Protein AF-A0A1M7DNI8-F1 (afdb_monomer)

Mean predicted aligned error: 18.77 Å

Radius of gyration: 34.22 Å; Cα contacts (8 Å, |Δi|>4): 71; chains: 1; bounding box: 72×21×99 Å

Structure (mmCIF, N/CA/C/O backbone):
data_AF-A0A1M7DNI8-F1
#
_entry.id   AF-A0A1M7DNI8-F1
#
loop_
_atom_site.group_PDB
_atom_site.id
_atom_site.type_symbol
_atom_site.label_atom_id
_atom_site.label_alt_id
_atom_site.label_comp_id
_atom_site.label_asym_id
_atom_site.label_entity_id
_atom_site.label_seq_id
_atom_site.pdbx_PDB_ins_code
_atom_site.Cart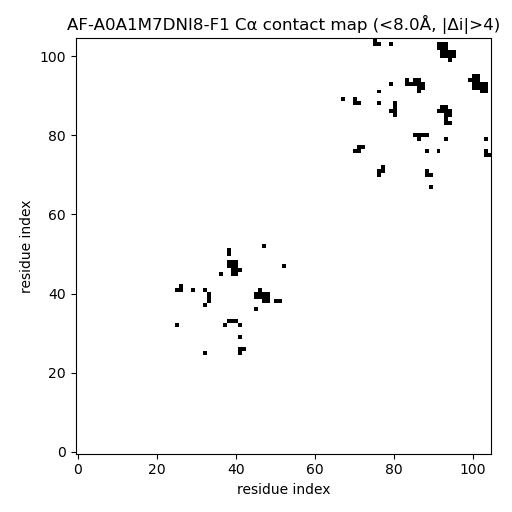n_x
_atom_site.Cartn_y
_atom_site.Cartn_z
_atom_site.occupancy
_atom_site.B_iso_or_equiv
_atom_site.auth_seq_id
_atom_site.auth_comp_id
_atom_site.auth_asym_id
_atom_site.auth_atom_id
_atom_site.pdbx_PDB_model_num
ATOM 1 N N . MET A 1 1 ? -40.359 -6.929 60.479 1.00 59.66 1 MET A N 1
ATOM 2 C CA . MET A 1 1 ? -38.885 -7.090 60.514 1.00 59.66 1 MET A CA 1
ATOM 3 C C . MET A 1 1 ? -38.326 -7.851 59.307 1.00 59.66 1 MET A C 1
ATOM 5 O O . MET A 1 1 ? -37.366 -7.375 58.721 1.00 59.66 1 MET A O 1
ATOM 9 N N . THR A 1 2 ? -38.900 -8.983 58.882 1.00 69.19 2 THR A N 1
ATOM 10 C CA . THR A 1 2 ? -38.379 -9.776 57.742 1.00 69.19 2 THR A CA 1
ATOM 11 C C . THR A 1 2 ? -38.667 -9.153 56.371 1.00 69.19 2 THR A C 1
ATOM 13 O O . THR A 1 2 ? -37.773 -9.061 55.542 1.00 69.19 2 THR A O 1
ATOM 16 N N . ARG A 1 3 ? -39.880 -8.631 56.146 1.00 69.69 3 ARG A N 1
ATOM 17 C CA . ARG A 1 3 ? -40.280 -8.011 54.863 1.00 69.69 3 ARG A CA 1
ATOM 18 C C . ARG A 1 3 ? -39.458 -6.774 54.479 1.00 69.69 3 ARG A C 1
ATOM 20 O O . ARG A 1 3 ? -39.131 -6.607 53.314 1.00 69.69 3 ARG A O 1
ATOM 27 N N . ILE A 1 4 ? -39.067 -5.954 55.457 1.00 73.62 4 ILE A N 1
ATOM 28 C CA . ILE A 1 4 ? -38.231 -4.762 55.225 1.00 73.62 4 ILE A CA 1
ATOM 29 C C . ILE A 1 4 ? -36.815 -5.175 54.783 1.00 73.62 4 ILE A C 1
ATOM 31 O O . ILE A 1 4 ? -36.262 -4.570 53.872 1.00 73.62 4 ILE A O 1
ATOM 35 N N . LYS A 1 5 ? -36.271 -6.264 55.350 1.00 69.19 5 LYS A N 1
ATOM 36 C CA . LYS A 1 5 ? -34.989 -6.850 54.924 1.00 69.19 5 LYS A CA 1
ATOM 37 C C . LYS A 1 5 ? -35.047 -7.439 53.510 1.00 69.19 5 LYS A C 1
ATOM 39 O O . LYS A 1 5 ? -34.081 -7.322 52.767 1.00 69.19 5 LYS A O 1
ATOM 44 N N . PHE A 1 6 ? -36.170 -8.044 53.117 1.00 79.31 6 PHE A N 1
ATOM 45 C CA . PHE A 1 6 ?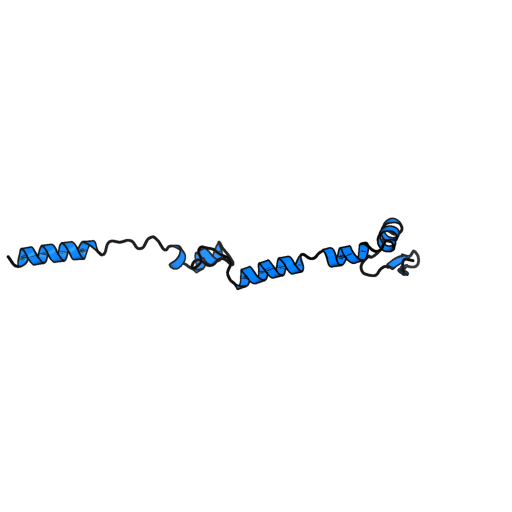 -36.334 -8.536 51.744 1.00 79.31 6 PHE A CA 1
ATOM 46 C C . PHE A 1 6 ? -36.387 -7.389 50.732 1.00 79.31 6 PHE A C 1
ATOM 48 O O . PHE A 1 6 ? -35.720 -7.460 49.705 1.00 79.31 6 PHE A O 1
ATOM 55 N N . LEU A 1 7 ? -37.101 -6.305 51.048 1.00 78.69 7 LEU A N 1
ATOM 56 C CA . LEU A 1 7 ? -37.176 -5.139 50.166 1.00 78.69 7 LEU A CA 1
ATOM 57 C C . LEU A 1 7 ? -35.813 -4.456 49.981 1.00 78.69 7 LEU A C 1
ATOM 59 O O . LEU A 1 7 ? -35.486 -4.071 48.862 1.00 78.69 7 LEU A O 1
ATOM 63 N N . SER A 1 8 ? -34.980 -4.371 51.025 1.00 74.75 8 SER A N 1
ATOM 64 C CA . SER A 1 8 ? -33.632 -3.799 50.898 1.00 74.75 8 SER A CA 1
ATOM 65 C C . SER A 1 8 ? -32.697 -4.658 50.046 1.00 74.75 8 SER A C 1
ATOM 67 O O . SER A 1 8 ? -31.934 -4.124 49.248 1.00 74.75 8 SER A O 1
ATOM 69 N N . VAL A 1 9 ? -32.761 -5.986 50.186 1.00 79.56 9 VAL A N 1
ATOM 70 C CA . VAL A 1 9 ? -31.920 -6.902 49.395 1.00 79.56 9 VAL A CA 1
ATOM 71 C C . VAL A 1 9 ? -32.323 -6.865 47.921 1.00 79.56 9 VAL A C 1
ATOM 73 O O . VAL A 1 9 ? -31.455 -6.765 47.060 1.00 79.56 9 VAL A O 1
ATOM 76 N N . VAL A 1 10 ? -33.625 -6.863 47.624 1.00 79.31 10 VAL A N 1
ATOM 77 C CA . VAL A 1 10 ? -34.127 -6.752 46.244 1.00 79.31 10 VAL A CA 1
ATOM 78 C C . VAL A 1 10 ? -33.731 -5.411 45.617 1.00 79.31 10 VAL A C 1
ATOM 80 O O . VAL A 1 10 ? -33.298 -5.388 44.467 1.00 79.31 10 VAL A O 1
ATOM 83 N N . ALA A 1 11 ? -33.795 -4.309 46.372 1.00 70.62 11 ALA A N 1
ATOM 84 C CA . ALA A 1 11 ? -33.386 -2.992 45.882 1.00 70.62 11 ALA A CA 1
ATOM 85 C C . ALA A 1 11 ? -31.886 -2.922 45.538 1.00 70.62 11 ALA A C 1
ATOM 87 O O . ALA A 1 11 ? -31.521 -2.342 44.518 1.00 70.62 11 ALA A O 1
ATOM 88 N N . ILE A 1 12 ? -31.020 -3.548 46.345 1.00 68.62 12 ILE A N 1
ATOM 89 C CA . ILE A 1 12 ? -29.571 -3.591 46.084 1.00 68.62 12 ILE A CA 1
ATOM 90 C C . ILE A 1 12 ? -29.257 -4.490 44.878 1.00 68.62 12 ILE A C 1
ATOM 92 O O . ILE A 1 12 ? -28.466 -4.106 44.021 1.00 68.62 12 ILE A O 1
ATOM 96 N N . VAL A 1 13 ? -29.901 -5.659 44.769 1.00 71.69 13 VAL A N 1
ATOM 97 C CA . VAL A 1 13 ? -29.700 -6.582 43.634 1.00 71.69 13 VAL A CA 1
ATOM 98 C C . VAL A 1 13 ? -30.175 -5.957 42.315 1.00 71.69 13 VAL A C 1
ATOM 100 O O . VAL A 1 13 ? -29.503 -6.101 41.295 1.00 71.69 13 VAL A O 1
ATOM 103 N N . SER A 1 14 ? -31.274 -5.195 42.333 1.00 63.62 14 SER A N 1
ATOM 104 C CA . SER A 1 14 ? -31.809 -4.520 41.143 1.00 63.62 14 SER A CA 1
ATOM 105 C C . SER A 1 14 ? -30.918 -3.385 40.615 1.00 63.62 14 SER A C 1
ATOM 107 O O . SER A 1 14 ? -31.079 -2.983 39.464 1.00 63.62 14 SER A O 1
ATOM 109 N N . ALA A 1 15 ? -29.978 -2.870 41.416 1.00 62.28 15 ALA A N 1
ATOM 110 C CA . ALA A 1 15 ? -29.050 -1.819 40.994 1.00 62.28 15 ALA A CA 1
ATOM 111 C C . ALA A 1 15 ? -27.851 -2.350 40.180 1.00 62.28 15 ALA A C 1
ATOM 113 O O . ALA A 1 15 ? -27.166 -1.568 39.525 1.00 62.28 15 ALA A O 1
ATOM 114 N N . ILE A 1 16 ? -27.595 -3.665 40.187 1.00 63.41 16 ILE A N 1
ATOM 115 C CA . ILE A 1 16 ? -26.417 -4.266 39.532 1.00 63.41 16 ILE A CA 1
ATOM 116 C C . ILE A 1 16 ? -26.703 -4.632 38.060 1.00 63.41 16 ILE A C 1
ATOM 118 O O . ILE A 1 16 ? -25.781 -4.755 37.258 1.00 63.41 16 ILE A O 1
ATOM 122 N N . THR A 1 17 ? -27.970 -4.735 37.650 1.00 58.75 17 THR A N 1
ATOM 123 C CA . THR A 1 17 ? -28.352 -5.161 36.288 1.00 58.75 17 THR A CA 1
ATOM 124 C C . THR A 1 17 ? -28.469 -4.024 35.267 1.00 58.75 17 THR A C 1
ATOM 126 O O . THR A 1 17 ? -28.893 -4.270 34.142 1.00 58.75 17 THR A O 1
ATOM 129 N N . VAL A 1 18 ? -28.118 -2.784 35.628 1.00 56.84 18 VAL A N 1
ATOM 130 C CA . VAL A 1 18 ? -28.230 -1.606 34.738 1.00 56.84 18 VAL A CA 1
ATOM 131 C C . VAL A 1 18 ? -26.862 -0.990 34.439 1.00 56.84 18 VAL A C 1
ATOM 133 O O . VAL A 1 18 ? -26.753 0.200 34.170 1.00 56.84 18 VAL A O 1
ATOM 136 N N . ALA A 1 19 ? -25.791 -1.784 34.466 1.00 56.41 19 ALA A N 1
ATOM 137 C CA . ALA A 1 19 ? -24.565 -1.384 33.792 1.00 56.41 19 ALA A CA 1
ATOM 138 C C . ALA A 1 19 ? -24.748 -1.676 32.297 1.00 56.41 19 ALA A C 1
ATOM 140 O O . ALA A 1 19 ? -24.690 -2.844 31.902 1.00 56.41 19 ALA A O 1
ATOM 141 N N . PRO A 1 20 ? -24.976 -0.669 31.437 1.00 52.34 20 PRO A N 1
ATOM 142 C CA . PRO A 1 20 ? -24.728 -0.901 30.039 1.00 52.34 20 PRO A CA 1
ATOM 143 C C . PRO A 1 20 ? -23.243 -1.233 29.873 1.00 52.34 20 PRO A C 1
ATOM 145 O O . PRO A 1 20 ? -22.377 -0.404 30.154 1.00 52.34 20 PRO A O 1
ATOM 148 N N . VAL A 1 21 ? -22.934 -2.423 29.366 1.00 61.06 21 VAL A N 1
ATOM 149 C CA . VAL A 1 21 ? -21.614 -2.755 28.809 1.00 61.06 21 VAL A CA 1
ATOM 150 C C . VAL A 1 21 ? -21.456 -2.012 27.465 1.00 61.06 21 VAL A C 1
ATOM 152 O O . VAL A 1 21 ? -21.221 -2.600 26.422 1.00 61.06 21 VAL A O 1
ATOM 155 N N . PHE A 1 22 ? -21.615 -0.685 27.448 1.00 52.56 22 PHE A N 1
ATOM 156 C CA . PHE A 1 22 ? -21.416 0.157 26.256 1.00 52.56 22 PHE A CA 1
ATOM 157 C C . PHE A 1 22 ? -19.981 0.700 26.185 1.00 52.56 22 PHE A C 1
ATOM 159 O O . PHE A 1 22 ? -19.767 1.868 25.883 1.00 52.56 22 PHE A O 1
ATOM 166 N N . ALA A 1 23 ? -18.979 -0.133 26.478 1.00 52.88 23 ALA A N 1
ATOM 167 C CA . ALA A 1 23 ? -17.569 0.254 26.336 1.00 52.88 23 ALA A CA 1
ATOM 168 C C . ALA A 1 23 ? -16.767 -0.654 25.387 1.00 52.88 23 ALA A C 1
ATOM 170 O O . ALA A 1 23 ? -15.573 -0.444 25.207 1.00 52.88 23 ALA A O 1
ATOM 171 N N . GLN A 1 24 ? -17.397 -1.650 24.755 1.00 50.69 24 GLN A N 1
ATOM 172 C CA . GLN A 1 24 ? -16.712 -2.592 23.863 1.00 50.69 24 GLN A CA 1
ATOM 173 C C . GLN A 1 24 ? -17.415 -2.711 22.509 1.00 50.69 24 GLN A C 1
ATOM 175 O O . GLN A 1 24 ? -17.603 -3.812 22.001 1.00 50.69 24 GLN A O 1
ATOM 180 N N . ALA A 1 25 ? -17.788 -1.579 21.901 1.00 54.22 25 ALA A N 1
ATOM 181 C CA . ALA A 1 25 ? -18.372 -1.569 20.554 1.00 54.22 25 ALA A CA 1
ATOM 182 C C . ALA A 1 25 ? -17.518 -2.364 19.544 1.00 54.22 25 ALA A C 1
ATOM 184 O O . ALA A 1 25 ? -18.043 -3.027 18.659 1.00 54.22 25 ALA A O 1
ATOM 185 N N . ALA A 1 26 ? -16.198 -2.380 19.733 1.00 53.28 26 ALA A N 1
ATOM 186 C CA . ALA A 1 26 ? -15.290 -3.089 18.847 1.00 53.28 26 ALA A CA 1
ATOM 187 C C . ALA A 1 26 ? -15.216 -4.619 19.092 1.00 53.28 26 ALA A C 1
ATOM 189 O O . ALA A 1 26 ? -14.841 -5.350 18.182 1.00 53.28 26 ALA A O 1
ATOM 190 N N . ILE A 1 27 ? -15.597 -5.131 20.275 1.00 56.06 27 ILE A N 1
ATOM 191 C CA . ILE A 1 27 ? -15.663 -6.591 20.525 1.00 56.06 27 ILE A CA 1
ATOM 192 C C . ILE A 1 27 ? -16.983 -7.175 20.008 1.00 56.06 27 ILE A C 1
ATOM 194 O O . ILE A 1 27 ? -17.036 -8.335 19.608 1.00 56.06 27 ILE A O 1
ATOM 198 N N . GLN A 1 28 ? -18.049 -6.375 20.005 1.00 64.25 28 GLN A N 1
ATOM 199 C CA . GLN A 1 28 ? -19.388 -6.840 19.656 1.00 64.25 28 GLN A CA 1
ATOM 200 C C . GLN A 1 28 ? -19.579 -7.027 18.141 1.00 64.25 28 GLN A C 1
ATOM 202 O O . GLN A 1 28 ? -20.317 -7.920 17.732 1.00 64.25 28 GLN A O 1
ATOM 207 N N . GLU A 1 29 ? -18.856 -6.263 17.313 1.00 68.94 29 GLU A N 1
ATOM 208 C CA . GLU A 1 29 ? -18.839 -6.417 15.851 1.00 68.94 29 GLU A CA 1
ATOM 209 C C . GLU A 1 29 ? -17.408 -6.429 15.285 1.00 68.94 29 GLU A C 1
ATOM 211 O O . GLU A 1 29 ? -16.976 -5.472 14.631 1.00 68.94 29 GLU A O 1
ATOM 216 N N . PRO A 1 30 ? -16.664 -7.539 15.455 1.00 67.81 30 PRO A N 1
ATOM 217 C CA . PRO A 1 30 ? -15.324 -7.680 14.884 1.00 67.81 30 PRO A CA 1
ATOM 218 C C . PRO A 1 30 ? -15.310 -7.466 13.360 1.00 67.81 30 PRO A C 1
ATOM 220 O O . PRO A 1 30 ? -14.343 -6.950 12.807 1.00 67.81 30 PRO A O 1
ATOM 223 N N . GLY A 1 31 ? -16.408 -7.820 12.679 1.00 74.56 31 GLY A N 1
ATOM 224 C CA . GLY A 1 31 ? -16.556 -7.670 11.230 1.00 74.56 31 GLY A CA 1
ATOM 225 C C . GLY A 1 31 ? -16.683 -6.220 10.752 1.00 74.56 31 GLY A C 1
ATOM 226 O O . GLY A 1 31 ? -16.107 -5.878 9.723 1.00 74.56 31 GLY A O 1
ATOM 227 N N . ALA A 1 32 ? -17.382 -5.353 11.493 1.00 80.31 32 ALA A N 1
ATOM 228 C CA . ALA A 1 32 ? -17.531 -3.946 11.115 1.00 80.31 32 ALA A CA 1
ATOM 229 C C . ALA A 1 32 ? -16.196 -3.199 11.243 1.00 80.31 32 ALA A C 1
ATOM 231 O O . ALA A 1 32 ? -15.822 -2.434 10.356 1.00 80.31 32 ALA A O 1
ATOM 232 N N . PHE A 1 33 ? -15.433 -3.468 12.306 1.00 79.19 33 PHE A N 1
ATOM 233 C CA . PHE A 1 33 ? -14.103 -2.885 12.461 1.00 79.19 33 PHE A CA 1
ATOM 234 C C . PHE A 1 33 ? -13.126 -3.395 11.396 1.00 79.19 33 PHE A C 1
ATOM 236 O O . PHE A 1 33 ? -12.439 -2.582 10.788 1.00 79.19 33 PHE A O 1
ATOM 243 N N . ALA A 1 34 ? -13.112 -4.701 11.106 1.00 76.56 34 ALA A N 1
ATOM 244 C CA . ALA A 1 34 ? -12.271 -5.267 10.048 1.00 76.56 34 ALA A CA 1
ATOM 245 C C . ALA A 1 34 ? -12.599 -4.699 8.653 1.00 76.56 34 ALA A C 1
ATOM 247 O O . ALA A 1 34 ? -11.719 -4.622 7.799 1.00 76.56 34 ALA A O 1
ATOM 248 N N . PHE A 1 35 ? -13.848 -4.274 8.426 1.00 81.62 35 PHE A N 1
ATOM 249 C CA . PHE A 1 35 ? -14.258 -3.627 7.181 1.00 81.62 35 PHE A CA 1
ATOM 250 C C . PHE A 1 35 ? -13.663 -2.217 7.018 1.00 81.62 35 PHE A C 1
ATOM 252 O O . PHE A 1 35 ? -13.210 -1.868 5.931 1.00 81.62 35 PHE A O 1
ATOM 259 N N . TYR A 1 36 ? -13.646 -1.403 8.081 1.00 81.12 36 TYR A N 1
ATOM 260 C CA . TYR A 1 36 ? -13.113 -0.029 8.030 1.00 81.12 36 TYR A CA 1
ATOM 261 C C . TYR A 1 36 ? -11.611 0.066 8.317 1.00 81.12 36 TYR A C 1
ATOM 263 O O . TYR A 1 36 ? -10.956 1.017 7.890 1.00 81.12 36 TYR A O 1
ATOM 271 N N . HIS A 1 37 ? -11.065 -0.916 9.024 1.00 83.88 37 HIS A N 1
ATOM 272 C CA . HIS A 1 37 ? -9.658 -1.015 9.373 1.00 83.88 37 HIS A CA 1
ATOM 273 C C . HIS A 1 37 ? -9.143 -2.396 8.964 1.00 83.88 37 HIS A C 1
ATOM 275 O O . HIS A 1 37 ? -8.914 -3.249 9.830 1.00 83.88 37 HIS A O 1
ATOM 281 N N . PRO A 1 38 ? -8.976 -2.635 7.646 1.00 77.00 38 PRO A N 1
ATOM 282 C CA . PRO A 1 38 ? -8.298 -3.834 7.190 1.00 77.00 38 PRO A CA 1
ATO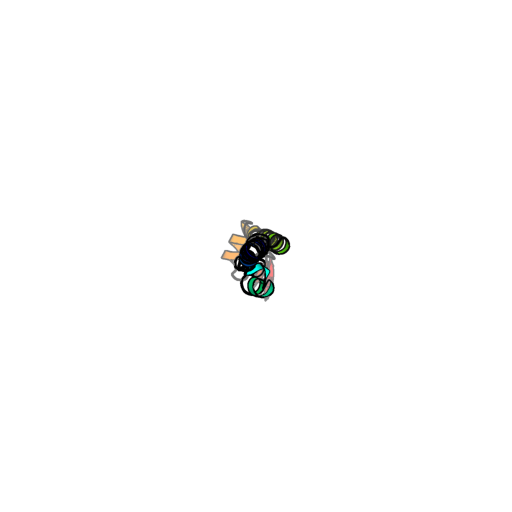M 283 C C . PRO A 1 38 ? -6.934 -3.884 7.874 1.00 77.00 38 PRO A C 1
ATOM 285 O O . PRO A 1 38 ? -6.294 -2.850 8.078 1.00 77.00 38 PRO A O 1
ATOM 288 N N . ASP A 1 39 ? -6.538 -5.083 8.2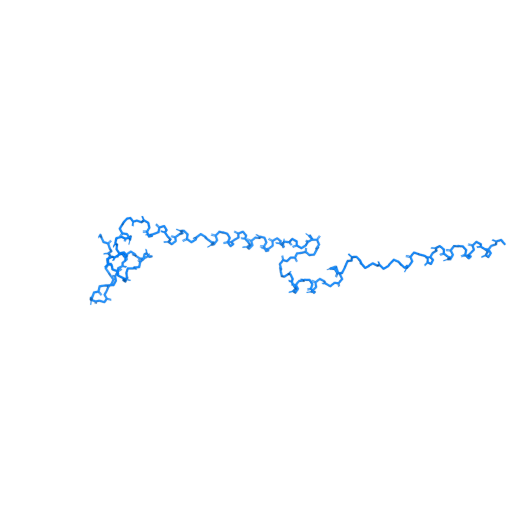87 1.00 83.75 39 ASP A N 1
ATOM 289 C CA . ASP A 1 39 ? -5.238 -5.354 8.893 1.00 83.75 39 ASP A CA 1
ATOM 290 C C . ASP A 1 39 ? -4.992 -4.807 10.308 1.00 83.75 39 ASP A C 1
ATOM 292 O O . ASP A 1 39 ? -3.918 -5.050 10.865 1.00 83.75 39 ASP A O 1
ATOM 296 N N . ALA A 1 40 ? -5.965 -4.136 10.928 1.00 83.62 40 ALA A N 1
ATOM 297 C CA . ALA A 1 40 ? -5.876 -3.672 12.311 1.00 83.62 40 ALA A CA 1
ATOM 298 C C . ALA A 1 40 ? -6.592 -4.628 13.280 1.00 83.62 40 ALA A C 1
ATOM 300 O O . ALA A 1 40 ? -7.689 -5.112 13.005 1.00 83.62 40 ALA A O 1
ATOM 301 N N . ASP A 1 41 ? -5.997 -4.869 14.449 1.00 82.06 41 ASP A N 1
ATOM 302 C CA . ASP A 1 41 ? -6.580 -5.713 15.496 1.00 82.06 41 ASP A CA 1
ATOM 303 C C . ASP A 1 41 ? -7.225 -4.874 16.608 1.00 82.06 41 ASP A C 1
ATOM 305 O O . ASP A 1 41 ? -6.557 -4.098 17.301 1.00 82.06 41 ASP A O 1
ATOM 309 N N . VAL A 1 42 ? -8.526 -5.079 16.824 1.00 81.44 42 VAL A N 1
ATOM 310 C CA . VAL A 1 42 ? -9.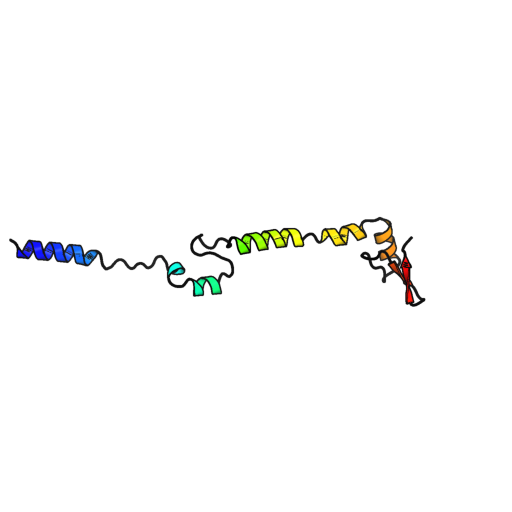301 -4.453 17.905 1.00 81.44 42 VAL A CA 1
ATOM 311 C C . VAL A 1 42 ? -8.720 -4.767 19.279 1.00 81.44 42 VAL A C 1
ATOM 313 O O . VAL A 1 42 ? -8.660 -3.886 20.140 1.00 81.44 42 VAL A O 1
ATOM 316 N N . LEU A 1 43 ? -8.296 -6.014 19.501 1.00 82.75 43 LEU A N 1
ATOM 317 C CA . LEU A 1 43 ? -7.839 -6.468 20.816 1.00 82.75 43 LEU A CA 1
ATOM 318 C C . LEU A 1 43 ? -6.507 -5.819 21.212 1.00 82.75 43 LEU A C 1
ATOM 320 O O . LEU A 1 43 ? -6.200 -5.713 22.398 1.00 82.75 43 LEU A O 1
ATOM 324 N N . ASN A 1 44 ? -5.755 -5.323 20.228 1.00 81.19 44 ASN A N 1
ATOM 325 C CA . ASN A 1 44 ? -4.494 -4.612 20.407 1.00 81.19 44 ASN A CA 1
ATOM 326 C C . ASN A 1 44 ? -4.603 -3.104 20.110 1.00 81.19 44 ASN A C 1
ATOM 328 O O . ASN A 1 44 ? -3.600 -2.458 19.795 1.00 81.19 44 ASN A O 1
ATOM 332 N N . GLY A 1 45 ? -5.805 -2.525 20.221 1.00 78.44 45 GLY A N 1
ATOM 333 C CA . GLY A 1 45 ? -6.017 -1.078 20.108 1.00 78.44 45 GLY A CA 1
ATOM 334 C C . GLY A 1 45 ? -5.845 -0.528 18.690 1.00 78.44 45 GLY A C 1
ATOM 335 O O . GLY A 1 45 ? -5.398 0.605 18.525 1.00 78.44 45 GLY A O 1
ATOM 336 N N . GLY A 1 46 ? -6.150 -1.333 17.671 1.00 77.75 46 GLY A N 1
ATOM 337 C CA . GLY A 1 46 ? -6.016 -0.960 16.262 1.00 77.75 46 GLY A CA 1
ATOM 338 C C . GLY A 1 46 ? -4.584 -1.042 15.732 1.00 77.75 46 GLY A C 1
ATOM 339 O O . GLY A 1 46 ? -4.290 -0.499 14.669 1.00 77.75 46 GLY A O 1
ATOM 340 N N . ARG A 1 47 ? -3.674 -1.701 16.460 1.00 81.38 47 ARG A N 1
ATOM 341 C CA . ARG A 1 47 ? -2.333 -1.989 15.942 1.00 81.38 47 ARG A CA 1
ATOM 342 C C . ARG A 1 47 ? -2.414 -2.948 14.750 1.00 81.38 47 ARG A C 1
ATOM 344 O O . ARG A 1 47 ? -3.320 -3.784 14.718 1.00 81.38 47 ARG A O 1
ATOM 351 N N . PRO A 1 48 ? -1.458 -2.866 13.807 1.00 83.44 48 PRO A N 1
ATOM 352 C CA . PRO A 1 48 ? -1.372 -3.823 12.716 1.00 83.44 48 PRO A CA 1
ATOM 353 C C . PRO A 1 48 ? -1.305 -5.249 13.255 1.00 83.44 48 PRO A C 1
ATOM 355 O O . PRO A 1 48 ? -0.584 -5.526 14.221 1.00 83.44 48 PRO A O 1
ATOM 358 N N . THR A 1 49 ? -2.032 -6.155 12.613 1.00 82.44 49 THR A N 1
ATOM 359 C CA . THR A 1 49 ? -1.903 -7.589 12.865 1.00 82.44 49 THR A CA 1
ATOM 360 C C . THR A 1 49 ? -0.464 -8.044 12.588 1.00 82.44 49 THR A C 1
ATOM 362 O O . THR A 1 49 ? 0.250 -7.415 11.803 1.00 82.44 49 THR A O 1
ATOM 365 N N . PRO A 1 50 ? -0.003 -9.156 13.186 1.00 80.06 50 PRO A N 1
ATOM 366 C CA . PRO A 1 50 ? 1.335 -9.685 12.917 1.00 80.06 50 PRO A CA 1
ATOM 367 C C . PRO A 1 50 ? 1.606 -9.947 11.427 1.00 80.06 50 PRO A C 1
ATOM 369 O O . PRO A 1 50 ? 2.723 -9.725 10.968 1.00 80.06 50 PRO A O 1
ATOM 372 N N . ALA A 1 51 ? 0.584 -10.377 10.676 1.00 78.75 51 ALA A N 1
ATOM 373 C CA . ALA A 1 51 ? 0.666 -10.566 9.228 1.00 78.75 51 ALA A CA 1
ATOM 374 C C . ALA A 1 51 ? 0.899 -9.230 8.509 1.00 78.75 51 ALA A C 1
ATOM 376 O O . ALA A 1 51 ? 1.889 -9.072 7.803 1.00 78.75 51 ALA A O 1
ATOM 377 N N . ALA A 1 52 ? 0.084 -8.221 8.807 1.00 81.50 52 ALA A N 1
ATOM 378 C CA . ALA A 1 52 ? 0.219 -6.897 8.216 1.00 81.50 52 ALA A CA 1
ATOM 379 C C . ALA A 1 52 ? 1.512 -6.171 8.602 1.00 81.50 52 ALA A C 1
ATOM 381 O O . ALA A 1 52 ? 2.097 -5.446 7.800 1.00 81.50 52 ALA A O 1
ATOM 382 N N . ALA A 1 53 ? 1.997 -6.372 9.828 1.00 82.75 53 ALA A N 1
ATOM 383 C CA . ALA A 1 53 ? 3.298 -5.871 10.248 1.00 82.75 53 ALA A CA 1
ATOM 384 C C . ALA A 1 53 ? 4.431 -6.520 9.432 1.00 82.75 53 ALA A C 1
ATOM 386 O O . ALA A 1 53 ? 5.376 -5.834 9.037 1.00 82.75 53 ALA A O 1
ATOM 387 N N . ALA A 1 54 ? 4.332 -7.823 9.146 1.00 80.56 54 ALA A N 1
ATOM 388 C CA . ALA A 1 54 ? 5.273 -8.526 8.279 1.00 80.56 54 ALA A CA 1
ATOM 389 C C . ALA A 1 54 ? 5.199 -8.027 6.827 1.00 80.56 54 ALA A C 1
ATOM 391 O O . ALA A 1 54 ? 6.249 -7.788 6.230 1.00 80.56 54 ALA A O 1
ATOM 392 N N . ASP A 1 55 ? 4.002 -7.779 6.295 1.00 79.38 55 ASP A N 1
ATOM 393 C CA . ASP A 1 55 ? 3.812 -7.214 4.954 1.00 79.38 55 ASP A CA 1
ATOM 394 C C . ASP A 1 55 ? 4.355 -5.783 4.848 1.00 79.38 55 ASP A C 1
ATOM 396 O O . ASP A 1 55 ? 5.054 -5.446 3.889 1.00 79.38 55 ASP A O 1
ATOM 400 N N . ALA A 1 56 ? 4.140 -4.949 5.869 1.00 74.50 56 ALA A N 1
ATOM 401 C CA . ALA A 1 56 ? 4.730 -3.616 5.943 1.00 74.50 56 ALA A CA 1
ATOM 402 C C . ALA A 1 56 ? 6.268 -3.688 5.914 1.00 74.50 56 ALA A C 1
ATOM 404 O O . ALA A 1 56 ? 6.910 -2.975 5.142 1.00 74.50 56 ALA A O 1
ATOM 405 N N . MET A 1 57 ? 6.876 -4.602 6.673 1.00 71.12 57 MET A N 1
ATOM 406 C CA . MET A 1 57 ? 8.328 -4.826 6.642 1.00 71.12 57 MET A CA 1
ATOM 407 C C . MET A 1 57 ? 8.815 -5.421 5.306 1.00 71.12 57 MET A C 1
ATOM 409 O O . MET A 1 57 ? 9.893 -5.062 4.824 1.00 71.12 57 MET A O 1
ATOM 413 N N . ALA A 1 58 ? 8.025 -6.286 4.666 1.00 67.75 58 ALA A N 1
ATOM 414 C CA . ALA A 1 58 ? 8.322 -6.831 3.342 1.00 67.75 58 ALA A CA 1
ATOM 415 C C . ALA A 1 58 ? 8.268 -5.745 2.257 1.00 67.75 58 ALA A C 1
ATOM 417 O O . ALA A 1 58 ? 9.128 -5.717 1.375 1.00 67.75 58 ALA A O 1
ATOM 418 N N . SER A 1 59 ? 7.331 -4.797 2.359 1.00 61.28 59 SER A N 1
ATOM 419 C CA . SER A 1 59 ? 7.230 -3.649 1.452 1.00 61.28 59 SER A CA 1
ATOM 420 C C . SER A 1 59 ? 8.447 -2.722 1.550 1.00 61.28 59 SER A C 1
ATOM 422 O O . SER A 1 59 ? 8.950 -2.266 0.525 1.00 61.28 59 SER A O 1
ATOM 424 N N . VAL A 1 60 ? 9.008 -2.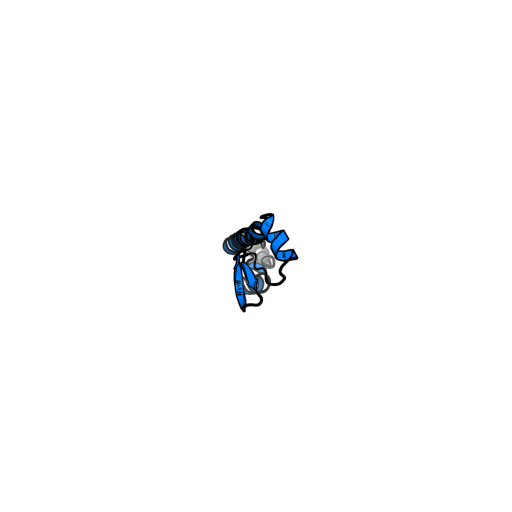533 2.750 1.00 61.12 60 VAL A N 1
ATOM 425 C CA . VAL A 1 60 ? 10.271 -1.798 2.949 1.00 61.12 60 VAL A CA 1
ATOM 426 C C . VAL A 1 60 ? 11.432 -2.509 2.248 1.00 61.12 60 VAL A C 1
ATOM 428 O O . VAL A 1 60 ? 12.275 -1.861 1.633 1.00 61.12 60 VAL A O 1
ATOM 431 N N . ARG A 1 61 ? 11.453 -3.847 2.262 1.00 58.94 61 ARG A N 1
ATOM 432 C CA . ARG A 1 61 ? 12.480 -4.649 1.576 1.00 58.94 61 ARG A CA 1
ATOM 433 C C . ARG A 1 61 ? 12.301 -4.667 0.053 1.00 58.94 61 ARG A C 1
ATOM 435 O O . ARG A 1 61 ? 13.288 -4.647 -0.676 1.00 58.94 61 ARG A O 1
ATOM 442 N N . SER A 1 62 ? 11.056 -4.668 -0.426 1.00 59.44 62 SER A N 1
ATOM 443 C CA . SER A 1 62 ? 10.711 -4.579 -1.852 1.00 59.44 62 SER A CA 1
ATOM 444 C C . SER A 1 62 ? 10.855 -3.158 -2.414 1.00 59.44 62 SER A C 1
ATOM 446 O O . SER A 1 62 ? 10.991 -2.992 -3.624 1.00 59.44 62 SER A O 1
ATOM 448 N N . GLY A 1 63 ? 10.856 -2.134 -1.556 1.00 54.25 63 GLY A N 1
ATOM 449 C CA . GLY A 1 63 ? 11.094 -0.732 -1.901 1.00 54.25 63 GLY A CA 1
ATOM 450 C C . GLY A 1 63 ? 12.541 -0.406 -2.276 1.00 54.25 63 GLY A C 1
ATOM 451 O O . GLY A 1 63 ? 12.826 0.753 -2.574 1.00 54.25 63 GLY A O 1
ATOM 452 N N . ASN A 1 64 ? 13.434 -1.404 -2.307 1.00 61.25 64 ASN A N 1
ATOM 453 C CA . ASN A 1 64 ? 14.812 -1.303 -2.787 1.00 61.25 64 ASN A CA 1
ATOM 454 C C . ASN A 1 64 ? 14.858 -1.086 -4.316 1.00 61.25 64 ASN A C 1
ATOM 456 O O . ASN A 1 64 ? 15.335 -1.924 -5.084 1.00 61.25 64 ASN A O 1
ATOM 460 N N . ARG A 1 65 ? 14.336 0.060 -4.767 1.00 55.56 65 ARG A N 1
ATOM 461 C CA . ARG A 1 65 ? 14.439 0.575 -6.144 1.00 55.56 65 ARG A CA 1
ATOM 462 C C . ARG A 1 65 ? 15.894 0.810 -6.561 1.00 55.56 65 ARG A C 1
ATOM 464 O O . ARG A 1 65 ? 16.186 0.916 -7.751 1.00 55.56 65 ARG A O 1
ATOM 471 N N . ASP A 1 66 ? 16.803 0.822 -5.592 1.00 55.16 66 ASP A N 1
ATOM 472 C CA . ASP A 1 66 ? 18.232 1.012 -5.797 1.00 55.16 66 ASP A CA 1
ATOM 473 C C . ASP A 1 66 ? 18.879 -0.167 -6.529 1.00 55.16 66 ASP A C 1
ATOM 475 O O . ASP A 1 66 ? 19.931 0.008 -7.132 1.00 55.16 66 ASP A O 1
ATOM 479 N N . ALA A 1 67 ? 18.248 -1.347 -6.575 1.00 55.50 67 ALA A N 1
ATOM 480 C CA . ALA A 1 67 ? 18.761 -2.472 -7.359 1.00 55.50 67 ALA A CA 1
ATOM 481 C C . ALA A 1 67 ? 18.790 -2.172 -8.875 1.00 55.50 67 ALA A C 1
ATOM 483 O O . ALA A 1 67 ? 19.751 -2.533 -9.549 1.00 55.50 67 ALA A O 1
ATOM 484 N N . PHE A 1 68 ? 17.784 -1.461 -9.404 1.00 53.75 68 PHE A N 1
ATOM 485 C CA . PHE A 1 68 ? 17.760 -1.032 -10.810 1.00 53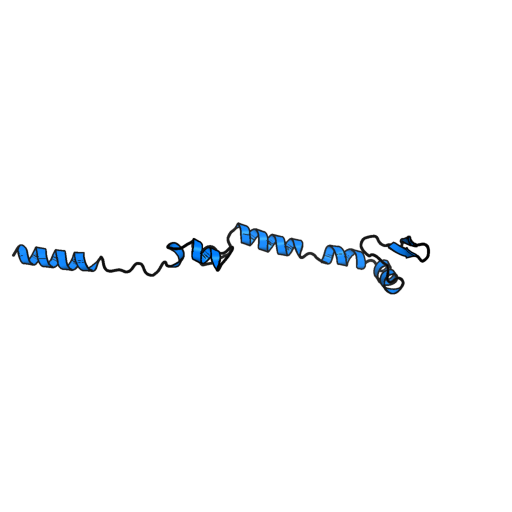.75 68 PHE A CA 1
ATOM 486 C C . PHE A 1 68 ? 18.656 0.194 -11.047 1.00 53.75 68 PHE A C 1
ATOM 488 O O . PHE A 1 68 ? 19.380 0.253 -12.037 1.00 53.75 68 PHE A O 1
ATOM 495 N N . ALA A 1 69 ? 18.674 1.145 -10.105 1.00 52.91 69 ALA A N 1
ATOM 496 C CA . ALA A 1 69 ? 19.527 2.333 -10.191 1.00 52.91 69 ALA A CA 1
ATOM 497 C C . ALA A 1 69 ? 21.031 2.005 -10.070 1.00 52.91 69 ALA A C 1
ATOM 499 O O . ALA A 1 69 ? 21.866 2.673 -10.676 1.00 52.91 69 ALA A O 1
ATOM 500 N N . SER A 1 70 ? 21.394 0.937 -9.354 1.00 55.25 70 SER A N 1
ATOM 501 C CA . SER A 1 70 ? 22.790 0.500 -9.205 1.00 55.25 70 SER A CA 1
ATOM 502 C C . SER A 1 70 ? 23.413 0.012 -10.520 1.00 55.25 70 SER A C 1
ATOM 504 O O . SER A 1 70 ? 24.631 0.072 -10.666 1.00 55.25 70 SER A O 1
ATOM 506 N N . MET A 1 71 ? 22.608 -0.432 -11.496 1.00 54.16 71 MET A N 1
ATOM 507 C CA . MET A 1 71 ? 23.102 -0.811 -12.833 1.00 54.16 71 MET A CA 1
ATOM 508 C C . MET A 1 71 ? 23.336 0.410 -13.745 1.00 54.16 71 MET A C 1
ATOM 510 O O . MET A 1 71 ? 24.179 0.372 -14.645 1.00 54.16 71 MET A O 1
ATOM 514 N N . ASP A 1 72 ? 22.646 1.522 -13.474 1.00 56.09 72 ASP A N 1
ATOM 515 C CA . ASP A 1 72 ? 22.813 2.806 -14.170 1.00 56.09 72 ASP A CA 1
ATOM 516 C C . ASP A 1 72 ? 24.071 3.575 -13.703 1.00 56.09 72 ASP A C 1
ATOM 518 O O . ASP A 1 72 ? 24.620 4.401 -14.430 1.00 56.09 72 ASP A O 1
ATOM 522 N N . GLY A 1 73 ? 24.581 3.256 -12.506 1.00 54.09 73 GLY A N 1
ATOM 523 C CA . GLY A 1 73 ? 25.722 3.931 -11.876 1.00 54.09 73 GLY A CA 1
ATOM 524 C C . GLY A 1 73 ? 27.113 3.556 -12.406 1.00 54.09 73 GLY A C 1
ATOM 525 O O . GLY A 1 73 ? 28.097 4.198 -12.033 1.00 54.09 73 GLY A O 1
ATOM 526 N N . SER A 1 74 ? 27.237 2.551 -13.282 1.00 59.38 74 SER A N 1
ATOM 527 C CA . SER A 1 74 ? 28.490 2.336 -14.016 1.00 59.38 74 SER A CA 1
ATOM 528 C C . SER A 1 74 ? 28.698 3.538 -14.937 1.00 59.38 74 SER A C 1
ATOM 530 O O . SER A 1 74 ? 27.825 3.848 -15.742 1.00 59.38 74 SER A O 1
ATOM 532 N N . GLY A 1 75 ? 29.827 4.248 -14.834 1.00 61.31 75 GLY A N 1
ATOM 533 C CA . GLY A 1 75 ? 30.080 5.483 -15.595 1.00 61.31 75 GLY A CA 1
ATOM 534 C C . GLY A 1 75 ? 29.859 5.353 -17.111 1.00 61.31 75 GLY A C 1
ATOM 535 O O . GLY A 1 75 ? 29.574 6.353 -17.772 1.00 61.31 75 GLY A O 1
ATOM 536 N N . ASN A 1 76 ? 29.898 4.122 -17.638 1.00 66.00 76 ASN A N 1
ATOM 537 C CA . ASN A 1 76 ? 29.508 3.820 -19.006 1.00 66.00 76 ASN A CA 1
ATOM 538 C C . ASN A 1 76 ? 27.994 3.974 -19.234 1.00 66.00 76 ASN A C 1
ATOM 540 O O . ASN A 1 76 ? 27.600 4.739 -20.104 1.00 66.00 76 ASN A O 1
ATOM 544 N N . SER A 1 77 ? 27.132 3.372 -18.407 1.00 73.12 77 SER A N 1
ATOM 545 C CA . SER A 1 77 ? 25.664 3.398 -18.546 1.00 73.12 77 SER A CA 1
ATOM 546 C C . SER A 1 77 ? 25.100 4.818 -18.683 1.00 73.12 77 SER A C 1
ATOM 548 O O . SER A 1 77 ? 24.338 5.092 -19.607 1.00 73.12 77 SER A O 1
ATOM 550 N N . SER A 1 78 ? 25.557 5.768 -17.857 1.00 75.94 78 SER A N 1
ATOM 551 C CA . SER A 1 78 ? 25.128 7.176 -17.955 1.00 75.94 78 SER A CA 1
ATOM 552 C C . SER A 1 78 ? 25.640 7.906 -19.213 1.00 75.94 78 SER A C 1
ATOM 554 O O . SER A 1 78 ? 25.021 8.862 -19.689 1.00 75.94 78 SER A O 1
ATOM 556 N N . SER A 1 79 ? 26.780 7.492 -19.777 1.00 81.56 79 SER A N 1
ATOM 557 C CA . SER A 1 79 ? 27.288 7.978 -21.070 1.00 81.56 79 SER A CA 1
ATOM 558 C C . SER A 1 79 ? 26.449 7.408 -22.219 1.00 81.56 79 SER A C 1
ATOM 560 O O . SER A 1 79 ? 25.987 8.142 -23.097 1.00 81.56 79 SER A O 1
ATOM 562 N N . CYS A 1 80 ? 26.154 6.111 -22.148 1.00 85.62 80 CYS A N 1
ATOM 563 C CA . CYS A 1 80 ? 25.346 5.373 -23.110 1.00 85.62 80 CYS A CA 1
ATOM 564 C C . CYS A 1 80 ? 23.906 5.881 -23.171 1.00 85.62 80 CYS A C 1
ATOM 566 O O . CYS A 1 80 ? 23.410 6.150 -24.261 1.00 85.62 80 CYS A O 1
ATOM 568 N N . ALA A 1 81 ? 23.269 6.094 -22.018 1.00 85.19 81 ALA A N 1
ATOM 569 C CA . ALA A 1 81 ? 21.910 6.621 -21.914 1.00 85.19 81 ALA A CA 1
ATOM 570 C C . ALA A 1 81 ? 21.782 8.043 -22.484 1.00 85.19 81 ALA A C 1
ATOM 572 O O . ALA A 1 81 ? 20.741 8.415 -23.025 1.00 85.19 81 ALA A O 1
ATOM 573 N N . ARG A 1 82 ? 22.854 8.844 -22.408 1.00 85.69 82 ARG A N 1
ATOM 574 C CA . ARG A 1 82 ? 22.904 10.179 -23.025 1.00 85.69 82 ARG A CA 1
ATOM 575 C C . ARG A 1 82 ? 23.114 10.123 -24.534 1.00 85.69 82 ARG A C 1
ATOM 577 O O . ARG A 1 82 ? 22.579 10.967 -25.249 1.00 85.69 82 ARG A O 1
ATOM 584 N N . ARG A 1 83 ? 23.894 9.154 -25.016 1.00 87.19 83 ARG A N 1
ATOM 585 C CA . ARG A 1 83 ? 24.257 9.025 -26.434 1.00 87.19 83 ARG A CA 1
ATOM 586 C C . ARG A 1 83 ? 23.195 8.295 -27.255 1.00 87.19 83 ARG A C 1
ATOM 588 O O . ARG A 1 83 ? 22.950 8.673 -28.398 1.00 87.19 83 ARG A O 1
ATOM 595 N N . TYR A 1 84 ? 22.546 7.292 -26.671 1.00 88.19 84 TYR A N 1
ATOM 596 C CA . TYR A 1 84 ? 21.567 6.436 -27.330 1.00 88.19 84 TYR A CA 1
ATOM 597 C C . TYR A 1 84 ? 20.256 6.415 -26.541 1.00 88.19 84 TYR A C 1
ATOM 599 O O . TYR A 1 84 ? 20.174 5.867 -25.447 1.00 88.19 84 TYR A O 1
ATOM 607 N N . ARG A 1 85 ? 19.186 6.963 -27.134 1.00 88.25 85 ARG A N 1
ATOM 608 C CA . ARG A 1 85 ? 17.846 7.000 -26.513 1.00 88.25 85 ARG A CA 1
ATOM 609 C C . ARG A 1 85 ? 17.216 5.623 -26.294 1.00 88.25 85 ARG A C 1
ATOM 611 O O . ARG A 1 85 ? 16.294 5.500 -25.502 1.00 88.25 85 ARG A O 1
ATOM 618 N N . SER A 1 86 ? 17.681 4.618 -27.028 1.00 90.38 86 SER A N 1
ATOM 619 C CA . SER A 1 86 ? 17.231 3.227 -26.947 1.00 90.38 86 SER A CA 1
ATOM 620 C C . SER A 1 86 ? 18.055 2.388 -25.968 1.00 90.38 86 SER A C 1
ATOM 622 O O . SER A 1 86 ? 17.878 1.170 -25.930 1.00 90.38 86 SER A O 1
ATOM 624 N N . PHE A 1 87 ? 18.983 3.006 -25.230 1.00 89.94 87 PHE A N 1
ATOM 625 C CA . PHE A 1 87 ? 19.793 2.305 -24.247 1.00 89.94 87 PHE A CA 1
ATOM 626 C C . PHE A 1 87 ? 18.919 1.738 -23.126 1.00 89.94 87 PHE A C 1
ATOM 628 O O . PHE A 1 87 ? 18.093 2.440 -22.543 1.00 89.94 87 PHE A O 1
ATOM 635 N N . ASP A 1 88 ? 19.129 0.462 -22.833 1.00 86.50 88 ASP A N 1
ATOM 636 C CA . ASP A 1 88 ? 18.461 -0.267 -21.769 1.00 86.50 88 ASP A CA 1
ATOM 637 C C . ASP A 1 88 ? 19.472 -0.603 -20.656 1.00 86.50 88 ASP A C 1
ATOM 639 O O . ASP A 1 88 ? 20.335 -1.466 -20.860 1.00 86.50 88 ASP A O 1
ATOM 643 N N . PRO A 1 89 ? 19.364 0.035 -19.473 1.00 77.75 89 PRO A N 1
ATOM 644 C CA . PRO A 1 89 ? 20.283 -0.174 -18.355 1.00 77.75 89 PRO A CA 1
ATOM 645 C C . PRO A 1 89 ? 20.298 -1.610 -17.828 1.00 77.75 89 PRO A C 1
ATOM 647 O O . PRO A 1 89 ? 21.326 -2.060 -17.330 1.00 77.75 89 PRO A O 1
ATOM 650 N N . ALA A 1 90 ? 19.187 -2.345 -17.953 1.00 78.31 90 ALA A N 1
ATOM 651 C CA . ALA A 1 90 ? 19.100 -3.717 -17.455 1.00 78.31 90 ALA A CA 1
ATOM 652 C C . ALA A 1 90 ? 19.960 -4.692 -18.273 1.00 78.31 90 ALA A C 1
ATOM 654 O O . ALA A 1 90 ? 20.438 -5.694 -17.744 1.00 78.31 90 ALA A O 1
ATOM 655 N N . SER A 1 91 ? 20.157 -4.408 -19.563 1.00 80.19 91 SER A N 1
ATOM 656 C CA . SER A 1 91 ? 20.940 -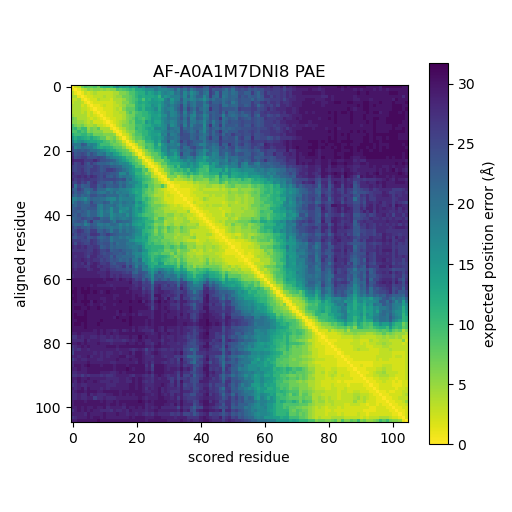5.251 -20.475 1.00 80.19 91 SER A CA 1
ATOM 657 C C . SER A 1 91 ? 22.275 -4.633 -20.893 1.00 80.19 91 SER A C 1
ATOM 659 O O . SER A 1 91 ? 23.107 -5.333 -21.463 1.00 80.19 91 SER A O 1
ATOM 661 N N . GLY A 1 92 ? 22.490 -3.336 -20.652 1.00 83.62 92 GLY A N 1
ATOM 662 C CA . GLY A 1 92 ? 23.701 -2.622 -21.067 1.00 83.62 92 GLY A CA 1
ATOM 663 C C . GLY A 1 92 ? 23.838 -2.475 -22.588 1.00 83.62 92 GLY A C 1
ATOM 664 O O . GLY A 1 92 ? 24.946 -2.301 -23.099 1.00 83.62 92 GLY A O 1
ATOM 665 N N . THR A 1 93 ? 22.727 -2.563 -23.324 1.00 90.00 93 THR A N 1
ATOM 666 C CA . THR A 1 93 ? 22.706 -2.524 -24.795 1.00 90.00 93 THR A CA 1
ATOM 667 C C . THR A 1 93 ? 21.818 -1.400 -25.319 1.00 90.00 93 THR A C 1
ATOM 669 O O . THR A 1 93 ? 20.903 -0.952 -24.631 1.00 90.00 93 THR A O 1
ATOM 672 N N . TYR A 1 94 ? 22.067 -0.944 -26.546 1.00 90.75 94 TYR A N 1
ATOM 673 C CA . TYR A 1 94 ? 21.212 0.014 -27.253 1.00 90.75 94 TYR A CA 1
ATOM 674 C C . TYR A 1 94 ? 20.772 -0.542 -28.609 1.00 90.75 94 TYR A C 1
ATOM 676 O O . TYR A 1 94 ? 21.457 -1.379 -29.192 1.00 90.75 94 TYR A O 1
ATOM 684 N N . LEU A 1 95 ? 19.627 -0.084 -29.119 1.00 92.62 95 LEU A N 1
ATOM 685 C CA . LEU A 1 95 ? 19.143 -0.462 -30.450 1.00 92.62 95 LEU A CA 1
ATOM 686 C C . LEU A 1 95 ? 19.866 0.356 -31.527 1.00 92.62 95 LEU A C 1
ATOM 688 O O . LEU A 1 95 ? 19.755 1.586 -31.527 1.00 92.62 95 LEU A O 1
ATOM 692 N N . GLY A 1 96 ? 20.580 -0.324 -32.423 1.00 89.31 96 GLY A N 1
ATOM 693 C CA . GLY A 1 96 ? 21.232 0.269 -33.586 1.00 89.31 96 GLY A CA 1
ATOM 694 C C . GLY A 1 96 ? 20.270 0.500 -34.754 1.00 89.31 96 GLY A C 1
ATOM 695 O O . GLY A 1 96 ? 19.121 0.055 -34.755 1.00 89.31 96 GLY A O 1
ATOM 696 N N . HIS A 1 97 ? 20.743 1.209 -35.779 1.00 89.50 97 HIS A N 1
ATOM 697 C CA . HIS A 1 97 ? 19.969 1.467 -37.003 1.00 89.50 97 HIS A CA 1
ATOM 698 C C . HIS A 1 97 ? 19.724 0.211 -37.850 1.00 89.50 97 HIS A C 1
ATOM 700 O O . HIS A 1 97 ? 18.839 0.200 -38.700 1.00 89.50 97 HIS A O 1
ATOM 706 N N . ASP A 1 98 ? 20.494 -0.841 -37.600 1.00 92.88 98 ASP A N 1
ATOM 707 C CA . ASP A 1 98 ? 20.334 -2.187 -38.143 1.00 92.88 98 ASP A CA 1
ATOM 708 C C . ASP A 1 98 ? 19.197 -2.978 -37.472 1.00 92.88 98 ASP A C 1
ATOM 710 O O . ASP A 1 98 ? 18.883 -4.085 -37.904 1.00 92.88 98 ASP A O 1
ATOM 714 N N . GLY A 1 99 ? 18.565 -2.422 -36.432 1.00 92.06 99 GLY A N 1
ATOM 715 C CA . GLY A 1 99 ? 17.476 -3.065 -35.697 1.00 92.06 99 GLY A CA 1
ATOM 716 C C . GLY A 1 99 ? 17.940 -4.104 -34.674 1.00 92.06 99 GLY A C 1
ATOM 717 O O . GLY A 1 99 ?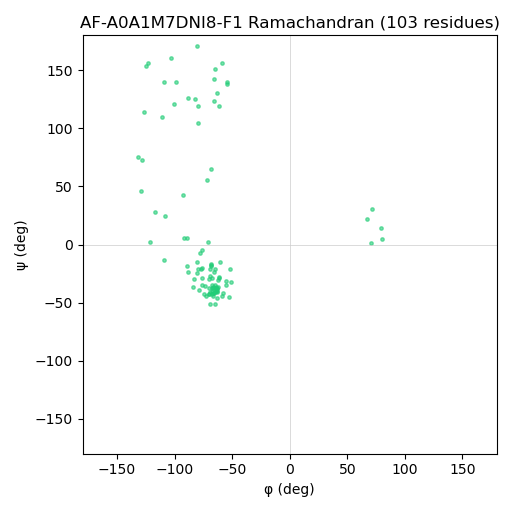 17.099 -4.737 -34.037 1.00 92.06 99 GLY A O 1
ATOM 718 N N . TYR A 1 100 ? 19.251 -4.262 -34.474 1.00 93.44 100 TYR A N 1
ATOM 719 C CA . TYR A 1 100 ? 19.827 -5.162 -33.475 1.00 93.44 100 TYR A CA 1
ATOM 720 C C . TYR A 1 100 ? 20.328 -4.399 -32.245 1.00 93.44 100 TYR A C 1
ATOM 722 O O . TYR A 1 100 ? 20.534 -3.184 -32.273 1.00 93.44 100 TYR A O 1
ATOM 730 N N . ARG A 1 101 ? 20.494 -5.120 -31.128 1.00 92.69 101 ARG A N 1
ATOM 731 C CA . ARG A 1 101 ? 21.038 -4.566 -29.884 1.00 92.69 101 ARG A CA 1
ATOM 732 C C . ARG A 1 101 ? 22.557 -4.684 -29.861 1.00 92.69 101 ARG A C 1
ATOM 734 O O . ARG A 1 101 ? 23.089 -5.783 -29.986 1.00 92.69 101 ARG A O 1
ATOM 741 N N . HIS A 1 102 ? 23.231 -3.560 -29.644 1.00 91.19 102 HIS A N 1
ATOM 742 C CA . HIS A 1 102 ? 24.687 -3.472 -29.546 1.00 91.19 102 HIS A CA 1
ATOM 743 C C . HIS A 1 102 ? 25.114 -3.190 -28.106 1.00 91.19 102 HIS A C 1
ATOM 745 O O . HIS A 1 102 ? 24.454 -2.396 -27.426 1.00 91.19 102 HIS A O 1
ATOM 751 N N . PRO A 1 103 ? 26.200 -3.817 -27.621 1.00 88.12 103 PRO A N 1
ATOM 752 C CA . PRO A 1 103 ? 26.734 -3.531 -26.297 1.00 88.12 103 PRO A CA 1
ATOM 753 C C . PRO A 1 103 ? 27.263 -2.102 -26.243 1.00 88.12 103 PRO A C 1
ATOM 755 O O . PRO A 1 103 ? 27.861 -1.612 -27.205 1.00 88.12 103 PRO A O 1
ATOM 758 N N . CYS A 1 104 ? 27.062 -1.441 -25.108 1.00 81.62 104 CYS A N 1
ATOM 759 C CA . CYS A 1 104 ? 27.723 -0.171 -24.885 1.00 81.62 104 CYS A CA 1
ATOM 760 C C . CYS A 1 104 ? 29.156 -0.387 -24.382 1.00 81.62 104 CYS A C 1
ATOM 762 O O . CYS A 1 104 ? 29.367 -1.102 -23.400 1.00 81.62 104 CYS A O 1
ATOM 764 N N . GLN A 1 105 ? 30.125 0.207 -25.082 1.00 76.81 105 GLN A N 1
ATOM 765 C CA . GLN A 1 105 ? 31.552 0.174 -24.755 1.00 76.81 105 GLN A CA 1
ATOM 766 C C . GLN A 1 105 ? 32.039 1.568 -24.393 1.00 76.81 105 GLN A C 1
ATOM 768 O O . GLN A 1 105 ? 31.669 2.526 -25.111 1.00 76.81 105 GLN A O 1
#

InterPro domains:
  IPR012413 BA14k family [PF07886] (78-105)

Nearest PDB structures (foldseek):
  7sqc-assembly1_S3  TM=3.350E-01  e=2.160E-01  Chlamydomonas reinhardtii

Foldseek 3Di:
DVVVVVVVVVVVVVVVPPPPPPPPPCVVCVPVCCVVLPQFDVVVVGDGDPVVVVVVVVVVVVPPPVVQVVLCPPPQNVVCVVVAVQQDSVVQWGQDPVRDTDHGD

Solvent-accessible surface area (backbone atoms only — not comparable to full-atom values): 6375 Å² total; per-residue (Å²): 118,68,68,63,55,51,52,54,52,53,56,58,59,64,63,67,79,70,67,78,84,83,82,46,71,59,74,78,38,54,66,63,50,42,69,79,35,70,57,36,30,66,94,64,77,56,39,62,30,75,66,46,48,50,51,54,54,48,48,62,63,70,60,55,63,56,68,66,53,60,49,40,67,43,78,60,42,57,52,42,50,72,74,33,89,58,41,38,60,93,77,47,27,27,63,45,97,87,74,46,74,41,77,70,128

Sequence (105 aa):
MTRIKFLSVVAIVSAITVAPVFAQAAIQEPGAFAFYHPDADVLNGGRPTPAAAADAMASVRSGNRDAFASMDGSGNSSSCARRYRSFDPASGTYLGHDGYRHPCQ

Secondary structure (DSSP, 8-state):
-HHHHHHHHHHHHHTSTT---TT-HHHH-HHHHHHHSTTEEGGGTTEEPHHHHHHHHHHHHHT-THHHHHHHTSHHHHHHHHH-TT-BTTTTEEE-TTSSEEE--

pLDDT: mean 73.35, std 12.56, range [50.69, 93.44]

Organism: NCBI:txid722472